Protein AF-B1ICC2-F1 (afdb_monomer_lite)

pLDDT: mean 70.93, std 11.65, range [41.31, 87.0]

Foldseek 3Di:
DPPPLKDKDKDQCQPGQDPAGWDQVLVVVVCVVVPPPWPWDDDPRMIITIGSDPVVVVVVSVVVVVVCVVVVVNVVVTGPPPPPPVVVVVVVVVVPDD

Sequence (98 aa):
MLQSPYAIDTINLKKDFLEKPIDIEKFKAFLEKEEIPLAIAWQGDSLHFYTKDRSILDNHLDHLLEKMVNDPEKLSDFSMDKSLDDAIDEVKSQITFK

Secondary structure (DSSP, 8-state):
----S-EEEEEEIIIII-SSPB-HHHHHHHHHHTT-SSEEEEETTEEEEEES-HHHHHHHHHHHHHHHHT-HHHHHHHB--TTTHHHHHHHHHHH---

Structure (mmCIF, N/CA/C/O backbone):
data_AF-B1ICC2-F1
#
_entry.id   AF-B1ICC2-F1
#
loop_
_atom_site.group_PDB
_atom_site.id
_atom_site.type_symbol
_atom_site.label_atom_id
_atom_site.label_alt_id
_atom_site.label_comp_id
_atom_site.label_asym_id
_atom_site.label_entity_id
_atom_site.label_seq_id
_atom_site.pdbx_PDB_ins_code
_atom_site.Cartn_x
_atom_site.Cartn_y
_atom_site.Cartn_z
_atom_site.occupancy
_atom_site.B_iso_or_equiv
_atom_site.auth_seq_id
_atom_site.auth_comp_id
_atom_site.auth_asym_id
_atom_site.auth_atom_id
_atom_site.pdbx_PDB_model_num
ATOM 1 N N . MET A 1 1 ? 11.473 -0.927 -32.255 1.00 50.34 1 MET A N 1
ATOM 2 C CA . MET A 1 1 ? 10.769 -0.200 -31.179 1.00 50.34 1 MET A CA 1
ATOM 3 C C . MET A 1 1 ? 11.422 -0.635 -29.880 1.00 50.34 1 MET A C 1
ATOM 5 O O . MET A 1 1 ? 11.471 -1.838 -29.657 1.00 50.34 1 MET A O 1
ATOM 9 N N . LEU A 1 2 ? 12.022 0.271 -29.098 1.00 52.22 2 LEU A N 1
ATOM 10 C CA . LEU A 1 2 ? 12.481 -0.082 -27.749 1.00 52.22 2 LEU A CA 1
ATOM 11 C C . LEU A 1 2 ? 11.218 -0.377 -26.931 1.00 52.22 2 LEU A C 1
ATOM 13 O O . LEU A 1 2 ? 10.542 0.549 -26.496 1.00 52.22 2 LEU A O 1
ATOM 17 N N . GLN A 1 3 ? 10.850 -1.648 -26.784 1.00 60.16 3 GLN A N 1
ATOM 18 C CA . GLN A 1 3 ? 9.947 -2.019 -25.705 1.00 60.16 3 GLN A CA 1
ATOM 19 C C . GLN A 1 3 ? 10.775 -1.893 -24.435 1.00 60.16 3 GLN A C 1
ATOM 21 O O . GLN A 1 3 ? 11.710 -2.666 -24.220 1.00 60.16 3 GLN A O 1
ATOM 26 N N . SER A 1 4 ? 10.502 -0.850 -23.651 1.00 60.00 4 SER A N 1
ATOM 27 C CA . SER A 1 4 ? 11.073 -0.736 -22.318 1.00 60.00 4 SER A CA 1
ATOM 28 C C . SER A 1 4 ? 10.792 -2.046 -21.582 1.00 60.00 4 SER A C 1
ATOM 30 O O . SER A 1 4 ? 9.645 -2.489 -21.567 1.00 60.00 4 SER A O 1
ATOM 32 N N . PRO A 1 5 ? 11.804 -2.686 -20.976 1.00 69.62 5 PRO A N 1
ATOM 33 C CA . PRO A 1 5 ? 11.612 -3.937 -20.246 1.00 69.62 5 PRO A CA 1
ATOM 34 C C . PRO A 1 5 ? 10.800 -3.743 -18.957 1.00 69.62 5 PRO A C 1
ATOM 36 O O . PRO A 1 5 ? 10.584 -4.705 -18.235 1.00 69.62 5 PRO A O 1
ATOM 39 N N . TYR A 1 6 ? 10.389 -2.510 -18.659 1.00 67.38 6 TYR A N 1
ATOM 40 C CA . TYR A 1 6 ? 9.579 -2.126 -17.518 1.00 67.38 6 TYR A CA 1
ATOM 41 C C . TYR A 1 6 ? 8.181 -1.756 -18.008 1.00 67.38 6 TYR A C 1
ATOM 43 O O . TYR A 1 6 ? 8.037 -0.948 -18.930 1.00 67.38 6 TYR A O 1
ATOM 51 N N . ALA A 1 7 ? 7.175 -2.351 -17.382 1.00 75.50 7 ALA A N 1
ATOM 52 C CA . ALA A 1 7 ? 5.774 -2.026 -17.555 1.00 75.50 7 ALA A CA 1
ATOM 53 C C . ALA A 1 7 ? 5.305 -1.108 -16.419 1.00 75.50 7 ALA A C 1
ATOM 55 O O . ALA A 1 7 ? 5.845 -1.121 -15.309 1.00 75.50 7 ALA A O 1
ATOM 56 N N . ILE A 1 8 ? 4.293 -0.298 -16.721 1.00 81.62 8 ILE A N 1
ATOM 57 C CA . ILE A 1 8 ? 3.497 0.371 -15.696 1.00 81.62 8 ILE A CA 1
ATOM 58 C C . ILE A 1 8 ? 2.360 -0.578 -15.384 1.00 81.62 8 ILE A C 1
ATOM 60 O O . ILE A 1 8 ? 1.570 -0.900 -16.271 1.00 81.62 8 ILE A O 1
ATOM 64 N N . ASP A 1 9 ? 2.297 -1.014 -14.141 1.00 83.12 9 ASP A N 1
ATOM 65 C CA . ASP A 1 9 ? 1.206 -1.838 -13.653 1.00 83.12 9 ASP A CA 1
ATOM 66 C C . ASP A 1 9 ? 0.435 -1.046 -12.590 1.00 83.12 9 ASP A C 1
ATOM 68 O O . ASP A 1 9 ? 0.843 0.044 -12.162 1.00 83.12 9 ASP A O 1
ATOM 72 N N . THR A 1 10 ? -0.780 -1.479 -12.289 1.00 85.25 10 THR A N 1
ATOM 73 C CA . THR A 1 10 ? -1.714 -0.717 -11.462 1.00 85.25 10 THR A CA 1
ATOM 74 C C . THR A 1 10 ? -2.585 -1.670 -10.678 1.00 85.25 10 THR A C 1
ATOM 76 O O . THR A 1 10 ? -3.243 -2.533 -11.255 1.00 85.25 10 THR A O 1
ATOM 79 N N . ILE A 1 11 ? -2.626 -1.472 -9.365 1.00 83.19 11 ILE A N 1
ATOM 80 C CA . ILE A 1 11 ? -3.479 -2.233 -8.460 1.00 83.19 11 ILE A CA 1
ATOM 81 C C . ILE A 1 11 ? -4.492 -1.302 -7.801 1.00 83.19 11 ILE A C 1
ATOM 83 O O . ILE A 1 11 ? -4.140 -0.233 -7.298 1.00 83.19 11 ILE A O 1
ATOM 87 N N . ASN A 1 12 ? -5.767 -1.692 -7.815 1.00 84.31 12 ASN A N 1
ATOM 88 C CA . ASN A 1 12 ? -6.789 -0.979 -7.066 1.00 84.31 12 ASN A CA 1
ATOM 89 C C . ASN A 1 12 ? -6.831 -1.533 -5.644 1.00 84.31 12 ASN A C 1
ATOM 91 O O . ASN A 1 12 ? -7.250 -2.663 -5.415 1.00 84.31 12 ASN A O 1
ATOM 95 N N . LEU A 1 13 ? -6.428 -0.729 -4.670 1.00 78.19 13 LEU A N 1
ATOM 96 C CA . LEU A 1 13 ? -6.262 -1.213 -3.303 1.00 78.19 13 LEU A CA 1
ATOM 97 C C . LEU A 1 13 ? -7.598 -1.509 -2.598 1.00 78.19 13 LEU A C 1
ATOM 99 O O . LEU A 1 13 ? -7.646 -2.296 -1.660 1.00 78.19 13 LEU A O 1
ATOM 103 N N . LYS A 1 14 ? -8.709 -0.928 -3.061 1.00 74.62 14 LYS A N 1
ATOM 104 C CA . LYS A 1 14 ? -10.047 -1.210 -2.512 1.00 74.62 14 LYS A CA 1
ATOM 105 C C . LYS A 1 14 ? -10.690 -2.471 -3.084 1.00 74.62 14 LYS A C 1
ATOM 107 O O . LYS A 1 14 ? -11.664 -2.951 -2.514 1.00 74.62 14 LYS A O 1
ATOM 112 N N . LYS A 1 15 ? -10.220 -2.950 -4.237 1.00 76.88 15 LYS A N 1
ATOM 113 C CA . LYS A 1 15 ? -10.808 -4.094 -4.950 1.00 76.88 15 LYS A CA 1
ATOM 114 C C . LYS A 1 15 ? -9.905 -5.314 -4.994 1.00 76.88 15 LYS A C 1
ATOM 116 O O . LYS A 1 15 ? -10.405 -6.425 -4.882 1.00 76.88 15 LYS A O 1
ATOM 121 N N . ASP A 1 16 ? -8.616 -5.098 -5.212 1.00 76.12 16 ASP A N 1
ATOM 122 C CA . ASP A 1 16 ? -7.662 -6.145 -5.571 1.00 76.12 16 ASP A CA 1
ATOM 123 C C . ASP A 1 16 ? -6.667 -6.455 -4.445 1.00 76.12 16 ASP A C 1
ATOM 125 O O . ASP A 1 16 ? -5.926 -7.423 -4.557 1.00 76.12 16 ASP A O 1
ATOM 129 N N . PHE A 1 17 ? -6.620 -5.646 -3.381 1.00 74.44 17 PHE A N 1
ATOM 130 C CA . PHE A 1 17 ? -5.611 -5.786 -2.324 1.00 74.44 17 PHE A CA 1
ATOM 131 C C . PHE A 1 17 ? -6.146 -6.459 -1.056 1.00 74.44 17 PHE A C 1
ATOM 133 O O . PHE A 1 17 ? -5.548 -7.417 -0.579 1.00 74.44 17 PHE A O 1
ATOM 140 N N . LEU A 1 18 ? -7.281 -6.003 -0.519 1.00 71.56 18 LEU A N 1
ATOM 141 C CA . LEU A 1 18 ? -7.929 -6.623 0.640 1.00 71.56 18 LEU A CA 1
ATOM 142 C C . LEU A 1 18 ? -9.426 -6.802 0.384 1.00 71.56 18 LEU A C 1
ATOM 144 O O . LEU A 1 18 ? -10.064 -5.951 -0.228 1.00 71.56 18 LEU A O 1
ATOM 148 N N . GLU A 1 19 ? -10.000 -7.897 0.893 1.00 69.25 19 GLU A N 1
ATOM 149 C CA . GLU A 1 19 ? -11.456 -8.127 0.842 1.00 69.25 19 GLU A CA 1
ATOM 150 C C . GLU A 1 19 ? -12.232 -7.098 1.677 1.00 69.25 19 GLU A C 1
ATOM 152 O O . GLU A 1 19 ? -13.408 -6.831 1.424 1.00 69.25 19 GLU A O 1
ATOM 157 N N . LYS A 1 20 ? -11.575 -6.520 2.689 1.00 69.44 20 LYS A N 1
ATOM 158 C CA . LYS A 1 20 ? -12.140 -5.486 3.553 1.00 69.44 20 LYS A CA 1
ATOM 159 C C . LYS A 1 20 ? -11.785 -4.084 3.054 1.00 69.44 20 LYS A C 1
ATOM 161 O O . LYS A 1 20 ? -10.672 -3.871 2.575 1.00 69.44 20 LYS A O 1
ATOM 166 N N . PRO A 1 21 ? -12.694 -3.107 3.225 1.00 69.75 21 PRO A N 1
ATOM 167 C CA . PRO A 1 21 ? -12.407 -1.721 2.896 1.00 69.75 21 PRO A CA 1
ATOM 168 C C . PRO A 1 21 ? -11.281 -1.188 3.787 1.00 69.75 21 PRO A C 1
ATOM 170 O O . PRO A 1 21 ? -11.404 -1.162 5.014 1.00 69.75 21 PRO A O 1
ATOM 173 N N . ILE A 1 22 ? -10.200 -0.746 3.147 1.00 73.75 22 ILE A N 1
ATOM 174 C CA . ILE A 1 22 ? -9.066 -0.115 3.817 1.00 73.75 22 ILE A CA 1
ATOM 175 C C . ILE A 1 22 ? -9.045 1.394 3.639 1.00 73.75 22 ILE A C 1
ATOM 177 O O . ILE A 1 22 ? -9.462 1.938 2.610 1.00 73.75 22 ILE A O 1
ATOM 181 N N . ASP A 1 23 ? -8.499 2.054 4.650 1.00 80.25 23 ASP A N 1
ATOM 182 C CA . ASP A 1 23 ? -8.192 3.470 4.610 1.00 80.25 23 ASP A CA 1
ATOM 183 C C . ASP A 1 23 ? -6.934 3.718 3.761 1.00 80.25 23 ASP A C 1
ATOM 185 O O . ASP A 1 23 ? -5.802 3.406 4.147 1.00 80.25 23 ASP A O 1
ATOM 189 N N . ILE A 1 24 ? -7.148 4.264 2.561 1.00 78.69 24 ILE A N 1
ATOM 190 C CA . ILE A 1 24 ? -6.088 4.519 1.578 1.00 78.69 24 ILE A CA 1
ATOM 191 C C . ILE A 1 24 ? -5.121 5.599 2.060 1.00 78.69 24 ILE A C 1
ATOM 193 O O . ILE A 1 24 ? -3.935 5.522 1.749 1.00 78.69 24 ILE A O 1
ATOM 197 N N . GLU A 1 25 ? -5.587 6.591 2.823 1.00 81.31 25 GLU A N 1
ATOM 198 C CA . GLU A 1 25 ? -4.718 7.662 3.316 1.00 81.31 25 GLU A CA 1
ATOM 199 C C . GLU A 1 25 ? -3.743 7.123 4.360 1.00 81.31 25 GLU A C 1
ATOM 201 O O . GLU A 1 25 ? -2.537 7.377 4.277 1.00 81.31 25 GLU A O 1
ATOM 206 N N . LYS A 1 26 ? -4.236 6.299 5.290 1.00 78.12 26 LYS A N 1
ATOM 207 C CA . LYS A 1 26 ? -3.377 5.625 6.268 1.00 78.12 26 LYS A CA 1
ATOM 208 C C . LYS A 1 26 ? -2.426 4.640 5.602 1.00 78.12 26 LYS A C 1
ATOM 210 O O . LYS A 1 26 ? -1.235 4.631 5.917 1.00 78.12 26 LYS A O 1
ATOM 215 N N . PHE A 1 27 ? -2.921 3.845 4.654 1.00 78.38 27 PHE A N 1
ATOM 216 C CA . PHE A 1 27 ? -2.098 2.883 3.926 1.00 78.38 27 PHE A CA 1
ATOM 217 C C . PHE A 1 27 ? -1.000 3.575 3.104 1.00 78.38 27 PHE A C 1
ATOM 219 O O . PHE A 1 27 ? 0.150 3.136 3.104 1.00 78.38 27 PHE A O 1
ATOM 226 N N . LYS A 1 28 ? -1.312 4.718 2.481 1.00 79.81 28 LYS A N 1
ATOM 227 C CA . LYS A 1 28 ? -0.332 5.564 1.795 1.00 79.81 28 LYS A CA 1
ATOM 228 C C . LYS A 1 28 ? 0.744 6.076 2.749 1.00 79.81 28 LYS A C 1
ATOM 230 O O . LYS A 1 28 ? 1.925 5.895 2.468 1.00 79.81 28 LYS A O 1
ATOM 235 N N . ALA A 1 29 ? 0.351 6.632 3.894 1.00 81.06 29 ALA A N 1
ATOM 236 C CA . ALA A 1 29 ? 1.296 7.109 4.902 1.00 81.06 29 ALA A CA 1
ATOM 237 C C . ALA A 1 29 ? 2.184 5.982 5.458 1.00 81.06 29 ALA A C 1
ATOM 239 O O . ALA A 1 29 ? 3.339 6.210 5.816 1.00 81.06 29 ALA A O 1
ATOM 240 N N . PHE A 1 30 ? 1.660 4.758 5.536 1.00 77.94 30 PHE A N 1
ATOM 241 C CA . PHE A 1 30 ? 2.438 3.587 5.922 1.00 77.94 30 PHE A CA 1
ATOM 242 C C . PHE A 1 30 ? 3.447 3.184 4.842 1.00 77.94 30 PHE A C 1
ATOM 244 O O . PHE A 1 30 ? 4.616 2.964 5.150 1.00 77.94 30 PHE A O 1
ATOM 251 N N . LEU A 1 31 ? 3.021 3.135 3.581 1.00 78.12 31 LEU A N 1
ATOM 252 C CA . LEU A 1 31 ? 3.898 2.827 2.452 1.00 78.12 31 LEU A CA 1
ATOM 253 C C . LEU A 1 31 ? 5.036 3.839 2.300 1.00 78.12 31 LEU A C 1
ATOM 255 O O . LEU A 1 31 ? 6.162 3.452 2.001 1.00 78.12 31 LEU A O 1
ATOM 259 N N . GLU A 1 32 ? 4.761 5.119 2.558 1.00 78.50 32 GLU A N 1
ATOM 260 C CA . GLU A 1 32 ? 5.785 6.167 2.596 1.00 78.50 32 GLU A CA 1
ATOM 261 C C . GLU A 1 32 ? 6.792 5.965 3.744 1.00 78.50 32 GLU A C 1
ATOM 263 O O . GLU A 1 32 ? 7.954 6.332 3.597 1.00 78.50 32 GLU A O 1
ATOM 268 N N . LYS A 1 33 ? 6.388 5.345 4.864 1.00 78.12 33 LYS A N 1
ATOM 269 C CA . LYS A 1 33 ? 7.280 5.019 5.995 1.00 78.12 33 LYS A CA 1
ATOM 270 C C . LYS A 1 33 ? 8.113 3.756 5.783 1.00 78.12 33 LYS A C 1
ATOM 272 O O . LYS A 1 33 ? 9.211 3.680 6.321 1.00 78.12 33 LYS A O 1
ATOM 277 N N . GLU A 1 34 ? 7.596 2.762 5.064 1.00 72.88 34 GLU A N 1
ATOM 278 C CA . GLU A 1 34 ? 8.332 1.521 4.762 1.00 72.88 34 GLU A CA 1
ATOM 279 C C . GLU A 1 34 ? 9.384 1.701 3.655 1.00 72.88 34 GLU A C 1
ATOM 281 O O . GLU A 1 34 ? 10.154 0.775 3.422 1.00 72.88 34 GLU A O 1
ATOM 286 N N . GLU A 1 35 ? 9.435 2.868 2.993 1.00 68.31 35 GLU A N 1
ATOM 287 C CA . GLU A 1 35 ? 10.410 3.202 1.941 1.00 68.31 35 GLU A CA 1
ATOM 288 C C . GLU A 1 35 ? 10.571 2.074 0.907 1.00 68.31 35 GLU A C 1
ATOM 290 O O . 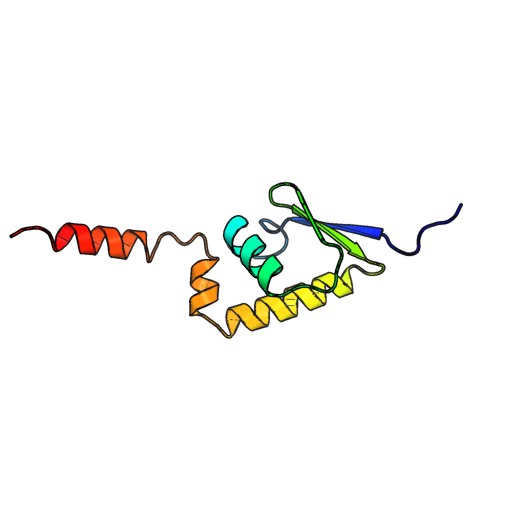GLU A 1 35 ? 11.654 1.518 0.706 1.00 68.31 35 GLU A O 1
ATOM 295 N N . ILE A 1 36 ? 9.473 1.705 0.236 1.00 72.75 36 ILE A N 1
ATOM 296 C CA . ILE A 1 36 ? 9.528 0.641 -0.770 1.00 72.75 36 ILE A CA 1
ATOM 297 C C . ILE A 1 36 ? 10.507 1.033 -1.892 1.00 72.75 36 ILE A C 1
ATOM 299 O O . ILE A 1 36 ? 10.355 2.103 -2.486 1.00 72.75 36 ILE A O 1
ATOM 303 N N . PRO A 1 37 ? 11.459 0.155 -2.269 1.00 69.94 37 PRO A N 1
ATOM 304 C CA . PRO A 1 37 ? 12.433 0.405 -3.334 1.00 69.94 37 PRO A CA 1
ATOM 305 C C . PRO A 1 37 ? 11.816 0.261 -4.740 1.00 69.94 37 PRO A C 1
ATOM 307 O O . PRO A 1 37 ? 12.429 -0.284 -5.656 1.00 69.94 37 PRO A O 1
ATOM 310 N N . LEU A 1 38 ? 10.580 0.726 -4.918 1.00 74.56 38 LEU A N 1
ATOM 311 C CA . LEU A 1 38 ? 9.835 0.709 -6.168 1.00 74.56 38 LEU A CA 1
ATOM 312 C C . LEU A 1 38 ? 9.347 2.123 -6.465 1.00 74.56 38 LEU A C 1
ATOM 314 O O . LEU A 1 38 ? 8.888 2.844 -5.581 1.00 74.56 38 LEU A O 1
ATOM 318 N N . ALA A 1 39 ? 9.408 2.514 -7.736 1.00 80.94 39 ALA A N 1
ATOM 319 C CA . ALA A 1 39 ? 8.805 3.762 -8.177 1.00 80.94 39 ALA A CA 1
ATOM 320 C C . ALA A 1 39 ? 7.281 3.593 -8.186 1.00 80.94 39 ALA A C 1
ATOM 322 O O . ALA A 1 39 ? 6.717 3.063 -9.146 1.00 80.94 39 ALA A O 1
ATOM 323 N N . ILE A 1 40 ? 6.645 4.020 -7.096 1.00 82.50 40 ILE A N 1
ATOM 324 C CA . ILE A 1 40 ? 5.197 3.998 -6.902 1.00 82.50 40 ILE A CA 1
ATOM 325 C C . ILE A 1 40 ? 4.599 5.396 -7.084 1.00 82.50 40 ILE A C 1
ATOM 327 O O . ILE A 1 40 ? 5.212 6.411 -6.756 1.00 82.50 40 ILE A O 1
ATOM 331 N N . ALA A 1 41 ? 3.384 5.454 -7.608 1.00 85.12 41 ALA A N 1
ATOM 332 C CA . ALA A 1 41 ? 2.608 6.665 -7.791 1.00 85.12 41 ALA A CA 1
ATOM 333 C C . ALA A 1 41 ? 1.151 6.398 -7.418 1.00 85.12 41 ALA A C 1
ATOM 335 O O . ALA A 1 41 ? 0.572 5.374 -7.768 1.00 85.12 41 ALA A O 1
ATOM 336 N N . TRP A 1 42 ? 0.543 7.344 -6.719 1.00 84.38 42 TRP A N 1
ATOM 337 C CA . TRP A 1 42 ? -0.828 7.226 -6.239 1.00 84.38 42 TRP A CA 1
ATOM 338 C C . TRP 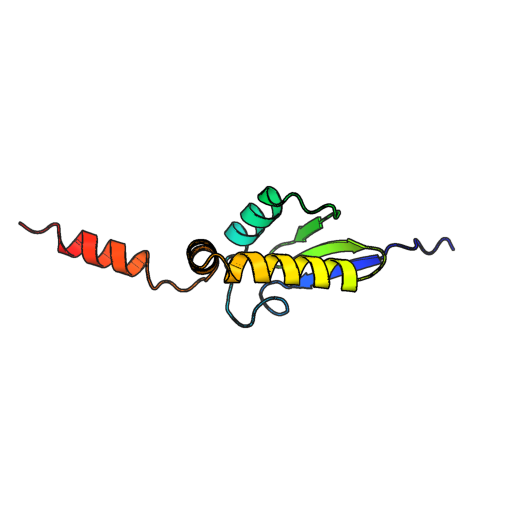A 1 42 ? -1.780 7.964 -7.177 1.00 84.38 42 TRP A C 1
ATOM 340 O O . TRP A 1 42 ? -1.575 9.148 -7.446 1.00 84.38 42 TRP A O 1
ATOM 350 N N . GLN A 1 43 ? -2.837 7.295 -7.639 1.00 83.94 43 GLN A N 1
ATOM 351 C CA . GLN A 1 43 ? -3.933 7.911 -8.386 1.00 83.94 43 GLN A CA 1
ATOM 352 C C . GLN A 1 43 ? -5.269 7.541 -7.735 1.00 83.94 43 GLN A C 1
ATOM 354 O O . GLN A 1 43 ? -5.855 6.492 -8.006 1.00 83.94 43 GLN A O 1
ATOM 359 N N . GLY A 1 44 ? -5.757 8.419 -6.855 1.00 83.88 44 GLY A N 1
ATOM 360 C CA . GLY A 1 44 ? -6.952 8.142 -6.056 1.00 83.88 44 GLY A CA 1
ATOM 361 C C . GLY A 1 44 ? -6.762 6.876 -5.217 1.00 83.88 44 GLY A C 1
ATOM 362 O O . GLY A 1 44 ? -5.816 6.793 -4.440 1.00 83.88 44 GLY A O 1
ATOM 363 N N . ASP A 1 45 ? -7.631 5.886 -5.427 1.00 82.75 45 ASP A N 1
ATOM 364 C CA . ASP A 1 45 ? -7.596 4.586 -4.739 1.00 82.75 45 ASP A CA 1
ATOM 365 C C . ASP A 1 45 ? -6.682 3.542 -5.413 1.00 82.75 45 ASP A C 1
ATOM 367 O O . ASP A 1 45 ? -6.636 2.382 -4.995 1.00 82.75 45 ASP A O 1
ATOM 371 N N . SER A 1 46 ? -6.008 3.915 -6.504 1.00 84.62 46 SER A N 1
ATOM 372 C CA . SER A 1 46 ? -5.154 3.012 -7.281 1.00 84.62 46 SER A CA 1
ATOM 373 C C . SER A 1 46 ? -3.678 3.343 -7.093 1.00 84.62 46 SER A C 1
ATOM 375 O O . SER A 1 46 ? -3.271 4.508 -7.111 1.00 84.62 46 SER A O 1
ATOM 377 N N . LEU A 1 47 ? -2.871 2.298 -6.932 1.00 86.19 47 LEU A N 1
ATOM 378 C CA . LEU A 1 47 ? -1.422 2.372 -6.830 1.00 86.19 47 LEU A CA 1
ATOM 379 C C . LEU A 1 47 ? -0.815 1.975 -8.174 1.00 86.19 47 LEU A C 1
ATOM 381 O O . LEU A 1 47 ? -0.948 0.835 -8.618 1.00 86.19 47 LEU A O 1
ATOM 385 N N . HIS A 1 48 ? -0.150 2.926 -8.816 1.00 87.00 48 HIS A N 1
ATOM 386 C CA . HIS A 1 48 ? 0.622 2.729 -10.035 1.00 87.00 48 HIS A CA 1
ATOM 387 C C . HIS A 1 48 ? 2.074 2.478 -9.677 1.00 87.00 48 HIS A C 1
ATOM 389 O O . HIS A 1 48 ? 2.608 3.102 -8.765 1.00 87.00 48 HIS A O 1
ATOM 395 N N . PHE A 1 49 ? 2.740 1.600 -10.409 1.00 84.75 49 PHE A N 1
ATOM 396 C CA . PHE A 1 49 ? 4.126 1.270 -10.122 1.00 84.75 49 PHE A CA 1
ATOM 397 C C . PHE A 1 49 ? 4.858 0.853 -11.387 1.00 84.75 49 PHE A C 1
ATOM 399 O O . PHE A 1 49 ? 4.285 0.259 -12.302 1.00 84.75 49 PHE A O 1
ATOM 406 N N . TYR A 1 50 ? 6.142 1.186 -11.433 1.00 83.75 50 TYR A N 1
ATOM 407 C CA . TYR A 1 50 ? 7.020 0.820 -12.533 1.00 83.75 50 TYR A CA 1
ATOM 408 C C . TYR A 1 50 ? 7.793 -0.437 -12.153 1.00 83.75 50 TYR A C 1
ATOM 410 O O . TYR A 1 50 ? 8.647 -0.405 -11.268 1.00 83.75 50 TYR A O 1
ATOM 418 N N . THR A 1 51 ? 7.515 -1.544 -12.836 1.00 76.88 51 THR A N 1
ATOM 419 C CA . THR A 1 51 ? 8.209 -2.813 -12.602 1.00 76.88 51 THR A CA 1
ATOM 420 C C . THR A 1 51 ? 8.395 -3.591 -13.896 1.00 76.88 51 THR A C 1
ATOM 422 O O . THR A 1 51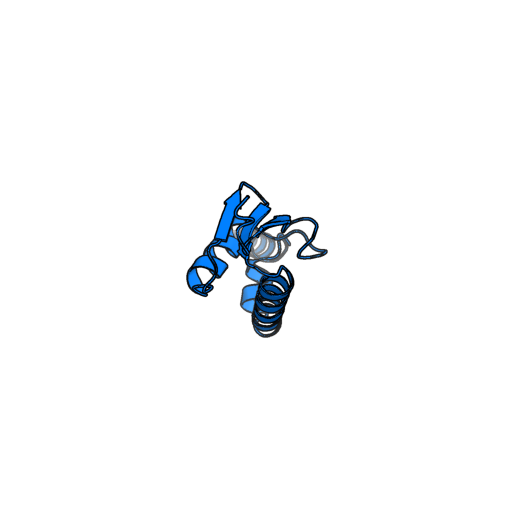 ? 7.650 -3.440 -14.858 1.00 76.88 51 THR A O 1
ATOM 425 N N . LYS A 1 52 ? 9.411 -4.450 -13.934 1.00 76.94 52 LYS A N 1
ATOM 426 C CA . LYS A 1 52 ? 9.574 -5.436 -15.008 1.00 76.94 52 LYS A CA 1
ATOM 427 C C . LYS A 1 52 ? 8.627 -6.625 -14.835 1.00 76.94 52 LYS A C 1
ATOM 429 O O . LYS A 1 52 ? 8.300 -7.282 -15.817 1.00 76.94 52 LYS A O 1
ATOM 434 N N . ASP A 1 53 ? 8.202 -6.886 -13.600 1.00 79.81 53 ASP A N 1
ATOM 435 C CA . ASP A 1 53 ? 7.361 -8.024 -13.252 1.00 79.81 53 ASP A CA 1
ATOM 436 C C . ASP A 1 53 ? 6.387 -7.654 -12.127 1.00 79.81 53 ASP A C 1
ATOM 438 O O . ASP A 1 53 ? 6.799 -7.141 -11.079 1.00 79.81 53 ASP A O 1
ATOM 442 N N . ARG A 1 54 ? 5.092 -7.903 -12.344 1.00 75.69 54 ARG A N 1
ATOM 443 C CA . ARG A 1 54 ? 4.032 -7.623 -11.366 1.00 75.69 54 ARG A CA 1
ATOM 444 C C . ARG A 1 54 ? 4.219 -8.423 -10.077 1.00 75.69 54 ARG A C 1
ATOM 446 O O . ARG A 1 54 ? 3.917 -7.903 -9.006 1.00 75.69 54 ARG A O 1
ATOM 453 N N . SER A 1 55 ? 4.793 -9.622 -10.167 1.00 81.62 55 SER A N 1
ATOM 454 C CA . SER A 1 55 ? 5.037 -10.496 -9.015 1.00 81.62 55 SER A CA 1
ATOM 455 C C . SER A 1 55 ? 5.967 -9.848 -7.985 1.00 81.62 55 SER A C 1
ATOM 457 O O . SER A 1 55 ? 5.910 -10.187 -6.811 1.00 81.62 55 SER A O 1
ATOM 459 N N . ILE A 1 56 ? 6.815 -8.894 -8.399 1.00 80.62 56 ILE A N 1
ATOM 460 C CA . ILE A 1 56 ? 7.694 -8.150 -7.484 1.00 80.62 56 ILE A CA 1
ATOM 461 C C . ILE A 1 56 ? 6.872 -7.248 -6.564 1.00 80.62 56 ILE A C 1
ATOM 463 O O . ILE A 1 56 ? 7.149 -7.196 -5.367 1.00 80.62 56 ILE A O 1
ATOM 467 N N . LEU A 1 57 ? 5.869 -6.544 -7.105 1.00 78.50 57 LEU A N 1
ATOM 468 C CA . LEU A 1 57 ? 4.977 -5.760 -6.258 1.00 78.50 57 LEU A CA 1
ATOM 469 C C . LEU A 1 57 ? 4.127 -6.685 -5.401 1.00 78.50 57 LEU A C 1
ATOM 471 O O . LEU A 1 57 ? 4.013 -6.427 -4.213 1.00 78.50 57 LEU A O 1
ATOM 475 N N . ASP A 1 58 ? 3.559 -7.731 -5.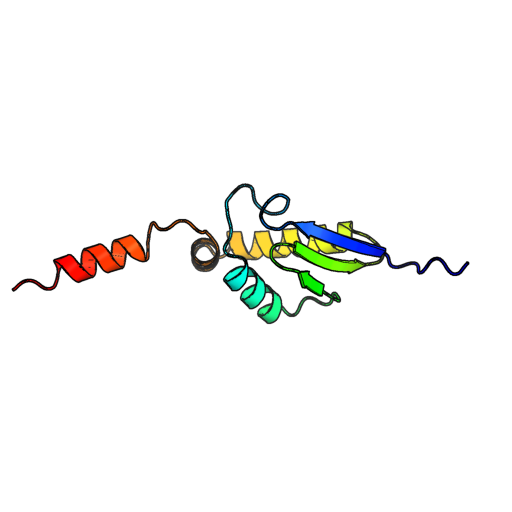999 1.00 79.88 58 ASP A N 1
ATOM 476 C CA . ASP A 1 58 ? 2.693 -8.680 -5.300 1.00 79.88 58 ASP A CA 1
ATOM 477 C C . ASP A 1 58 ? 3.403 -9.249 -4.065 1.00 79.88 58 ASP A C 1
ATOM 479 O O . ASP A 1 58 ? 2.912 -9.115 -2.954 1.00 79.88 58 ASP A O 1
ATOM 483 N N . ASN A 1 59 ? 4.650 -9.705 -4.225 1.00 83.94 59 ASN A N 1
ATOM 484 C CA . ASN A 1 59 ? 5.477 -10.188 -3.122 1.00 83.94 59 ASN A CA 1
ATOM 485 C C . ASN A 1 59 ? 5.796 -9.099 -2.080 1.00 83.94 59 ASN A C 1
ATOM 487 O O . ASN A 1 59 ? 5.816 -9.373 -0.885 1.00 83.94 59 ASN A O 1
ATOM 491 N N . HIS A 1 60 ? 6.056 -7.857 -2.503 1.00 81.00 60 HIS A N 1
ATOM 492 C CA . HIS A 1 60 ? 6.276 -6.751 -1.565 1.00 81.00 60 HIS A CA 1
ATOM 493 C C . HIS A 1 60 ? 5.017 -6.403 -0.771 1.00 81.00 60 HIS A C 1
ATOM 495 O O . HIS A 1 60 ? 5.106 -6.127 0.423 1.00 81.00 60 HIS A O 1
ATOM 501 N N . LEU A 1 61 ? 3.867 -6.404 -1.437 1.00 78.81 61 LEU A N 1
ATOM 502 C CA . LEU A 1 61 ? 2.560 -6.171 -0.848 1.00 78.81 61 LEU A CA 1
ATOM 503 C C . LEU A 1 61 ? 2.179 -7.296 0.115 1.00 78.81 61 LEU A C 1
ATOM 505 O O . LEU A 1 61 ? 1.705 -6.996 1.205 1.00 78.81 61 LEU A O 1
ATOM 509 N N . ASP A 1 62 ? 2.456 -8.550 -0.235 1.00 82.38 62 ASP A N 1
ATOM 510 C CA . ASP A 1 62 ? 2.209 -9.718 0.613 1.00 82.38 62 ASP A CA 1
ATOM 511 C C . ASP A 1 62 ? 3.077 -9.672 1.878 1.00 82.38 62 ASP A C 1
ATOM 513 O O . ASP A 1 62 ? 2.558 -9.699 2.989 1.00 82.38 62 ASP A O 1
ATOM 517 N N . HIS A 1 63 ? 4.383 -9.414 1.737 1.00 82.75 63 HIS A N 1
ATOM 518 C CA . HIS A 1 63 ? 5.282 -9.198 2.878 1.00 82.75 63 HIS A CA 1
ATOM 519 C C . HIS A 1 63 ? 4.845 -8.030 3.775 1.00 82.75 63 HIS A C 1
ATOM 521 O O . HIS A 1 63 ? 5.018 -8.056 4.997 1.00 82.75 63 HIS A O 1
ATOM 527 N N . LEU A 1 64 ? 4.321 -6.967 3.166 1.00 76.94 64 LEU A N 1
ATOM 528 C CA . LEU A 1 64 ? 3.827 -5.794 3.870 1.00 76.94 64 LEU A CA 1
ATOM 529 C C . LEU A 1 64 ? 2.536 -6.115 4.632 1.00 76.94 64 LEU A C 1
ATOM 531 O O . LEU A 1 64 ? 2.413 -5.743 5.798 1.00 76.94 64 LEU A O 1
ATOM 535 N N . LEU A 1 65 ? 1.624 -6.871 4.019 1.00 75.56 65 LEU A N 1
ATOM 536 C CA . LEU A 1 65 ? 0.433 -7.410 4.667 1.00 75.56 65 LEU A CA 1
ATOM 537 C C . LEU A 1 65 ? 0.797 -8.357 5.807 1.00 75.56 65 LEU A C 1
ATOM 539 O O . LEU A 1 65 ? 0.252 -8.212 6.895 1.00 75.56 65 LEU A O 1
ATOM 543 N N . GLU A 1 66 ? 1.752 -9.266 5.619 1.00 79.31 66 GLU A N 1
ATOM 544 C CA . GLU A 1 66 ? 2.236 -10.144 6.683 1.00 79.31 66 GLU A CA 1
ATOM 545 C C . GLU A 1 66 ? 2.774 -9.335 7.864 1.00 79.31 66 GLU A C 1
ATOM 547 O O . GLU A 1 66 ? 2.412 -9.606 9.010 1.00 79.31 66 GLU A O 1
ATOM 552 N N . LYS A 1 67 ? 3.589 -8.300 7.620 1.00 73.81 67 LYS A N 1
ATOM 553 C CA . LYS A 1 67 ? 4.051 -7.393 8.684 1.00 73.81 67 LYS A CA 1
ATOM 554 C C . LYS A 1 67 ? 2.890 -6.697 9.391 1.00 73.81 67 LYS A C 1
ATOM 556 O O . LYS A 1 67 ? 2.935 -6.556 10.608 1.00 73.81 67 LYS A O 1
ATOM 561 N N . MET A 1 68 ? 1.867 -6.263 8.653 1.00 68.94 68 MET A N 1
ATOM 562 C CA . MET A 1 68 ? 0.679 -5.638 9.238 1.00 68.94 68 MET A CA 1
ATOM 563 C C . MET A 1 68 ? -0.150 -6.630 10.061 1.00 68.94 68 MET A C 1
ATOM 565 O O . MET A 1 68 ? -0.598 -6.286 11.146 1.00 68.94 68 MET A O 1
ATOM 569 N N . VAL A 1 69 ? -0.335 -7.865 9.591 1.00 67.56 69 VAL A N 1
ATOM 570 C CA . VAL A 1 69 ? -1.078 -8.922 10.302 1.00 67.56 69 VAL A CA 1
ATOM 571 C C . VAL A 1 69 ? -0.344 -9.376 11.561 1.00 67.56 69 VAL A C 1
ATOM 573 O O . VAL A 1 69 ? -0.983 -9.654 12.574 1.00 67.56 69 VAL A O 1
ATOM 576 N N . ASN A 1 70 ? 0.988 -9.394 11.535 1.00 70.19 70 ASN A N 1
ATOM 577 C CA . ASN A 1 70 ? 1.805 -9.656 12.719 1.00 70.19 70 ASN A CA 1
ATOM 578 C C . ASN A 1 70 ? 1.790 -8.499 13.743 1.00 70.19 70 ASN A C 1
ATOM 580 O O . ASN A 1 70 ? 2.256 -8.682 14.865 1.00 70.19 70 ASN A O 1
ATOM 584 N N . ASP A 1 71 ? 1.240 -7.333 13.388 1.00 66.50 71 ASP A N 1
ATOM 585 C CA . ASP A 1 71 ? 1.192 -6.120 14.209 1.00 66.50 71 ASP A CA 1
ATOM 586 C C . ASP A 1 71 ? -0.276 -5.630 14.304 1.00 66.50 71 ASP A C 1
ATOM 588 O O . ASP A 1 71 ? -0.685 -4.675 13.634 1.00 66.50 71 ASP A O 1
ATOM 592 N N . PRO A 1 72 ? -1.126 -6.322 15.095 1.00 61.22 72 PRO A N 1
ATOM 593 C CA . PRO A 1 72 ? -2.583 -6.137 15.091 1.00 61.22 72 PRO A CA 1
ATOM 594 C C . PRO A 1 72 ? -3.041 -4.725 15.491 1.00 61.22 72 PRO A C 1
ATOM 596 O O . PRO A 1 72 ? -4.136 -4.306 15.104 1.00 61.22 72 PRO A O 1
ATOM 599 N N . GLU A 1 73 ? -2.209 -3.967 16.213 1.00 62.47 73 GLU A N 1
ATOM 600 C CA . GLU A 1 73 ? -2.453 -2.548 16.503 1.00 62.47 73 GLU A CA 1
ATOM 601 C C . GLU A 1 73 ? -2.423 -1.700 15.223 1.00 62.47 73 GLU A C 1
ATOM 603 O O . GLU A 1 73 ? -3.286 -0.849 15.030 1.00 62.47 73 GLU A O 1
ATOM 608 N N . LYS A 1 74 ? -1.508 -1.985 14.288 1.00 63.44 74 LYS A N 1
ATOM 609 C CA . LYS A 1 74 ? -1.441 -1.289 12.995 1.00 63.44 74 LYS A CA 1
ATOM 610 C C . LYS A 1 74 ? -2.541 -1.732 12.040 1.00 63.44 74 LYS A C 1
ATOM 612 O O . LYS A 1 74 ? -3.076 -0.905 11.313 1.00 63.44 74 LYS A O 1
ATOM 617 N N . LEU A 1 75 ? -2.904 -3.017 12.041 1.00 62.44 75 LEU A N 1
ATOM 618 C CA . LEU A 1 75 ? -3.968 -3.529 11.169 1.00 62.44 75 LEU A CA 1
ATOM 619 C C . LEU A 1 75 ? -5.335 -2.912 11.501 1.00 62.44 75 LEU A C 1
ATOM 621 O O . LEU A 1 75 ? -6.107 -2.580 10.601 1.00 62.44 75 LEU A O 1
ATOM 625 N N . SER A 1 76 ? -5.600 -2.718 12.795 1.00 61.75 76 SER A N 1
ATOM 626 C CA . SER A 1 76 ? -6.790 -2.015 13.289 1.00 61.75 76 SER A CA 1
ATOM 627 C C . SER A 1 76 ? -6.820 -0.555 12.833 1.00 61.75 76 SER A C 1
ATOM 629 O O . SER A 1 76 ? -7.891 -0.013 12.587 1.00 61.75 76 SER A O 1
ATOM 631 N N . ASP A 1 77 ? -5.648 0.056 12.652 1.00 64.94 77 ASP A N 1
ATOM 632 C CA . ASP A 1 77 ? -5.513 1.421 12.158 1.00 64.94 77 ASP A CA 1
ATOM 633 C C . ASP A 1 77 ? -5.947 1.543 10.685 1.00 64.94 77 ASP A C 1
ATOM 635 O O . ASP A 1 77 ? -6.575 2.535 10.325 1.00 64.94 77 ASP A O 1
ATOM 639 N N . PHE A 1 78 ? -5.676 0.541 9.836 1.00 66.25 78 PHE A N 1
ATOM 640 C CA . PHE A 1 78 ? -6.005 0.571 8.398 1.00 66.25 78 PHE A CA 1
ATOM 641 C C . PHE A 1 78 ? -7.429 0.128 8.053 1.00 66.25 78 PHE A C 1
ATOM 643 O O . PHE A 1 78 ? -7.901 0.426 6.952 1.00 66.25 78 PHE A O 1
ATOM 650 N N . SER A 1 79 ? -8.106 -0.608 8.938 1.00 62.00 79 SER A N 1
ATOM 651 C CA . SER A 1 79 ? -9.491 -1.009 8.691 1.00 62.00 79 SER A CA 1
ATOM 652 C C . SER A 1 79 ? -10.409 0.209 8.782 1.00 62.00 79 SER A C 1
ATOM 654 O O . SER A 1 79 ? -10.361 0.954 9.756 1.00 62.00 79 SER A O 1
ATOM 656 N N . MET A 1 80 ? -11.317 0.376 7.815 1.00 59.28 80 MET A N 1
ATOM 657 C CA . MET A 1 80 ? -12.418 1.343 7.947 1.00 59.28 80 MET A CA 1
ATOM 658 C C . MET A 1 80 ? -13.469 0.906 8.989 1.00 59.28 80 MET A C 1
ATOM 660 O O . MET A 1 80 ? -14.525 1.539 9.089 1.00 59.28 80 MET A O 1
ATOM 664 N N . ASP A 1 81 ? -13.228 -0.182 9.736 1.00 49.34 81 ASP A N 1
ATOM 665 C CA . ASP A 1 81 ? -14.041 -0.587 10.880 1.00 49.34 81 ASP A CA 1
ATOM 666 C C . ASP A 1 81 ? -14.124 0.573 11.887 1.00 49.34 81 ASP A C 1
ATOM 668 O O . ASP A 1 81 ? -13.271 0.762 12.748 1.00 49.34 81 ASP A O 1
ATOM 672 N N . LYS A 1 82 ? -15.226 1.323 11.802 1.00 47.44 82 LYS A N 1
ATOM 673 C CA . LYS A 1 82 ? -15.676 2.390 12.711 1.00 47.44 82 LYS A CA 1
ATOM 674 C C . LYS A 1 82 ? -15.779 1.991 14.193 1.00 47.44 82 LYS A C 1
ATOM 676 O O . LYS A 1 82 ? -16.327 2.739 14.988 1.00 47.44 82 LYS A O 1
ATOM 681 N N . SER A 1 83 ? -15.341 0.807 14.603 1.00 50.34 83 SER A N 1
ATOM 682 C CA . SER A 1 83 ? -15.861 0.191 15.823 1.00 50.34 83 SER A CA 1
ATOM 683 C C . SER A 1 83 ? -15.012 0.377 17.083 1.00 50.34 83 SER A C 1
ATOM 685 O O . SER A 1 83 ? -15.416 -0.139 18.123 1.00 50.34 83 SER A O 1
ATOM 687 N N . LEU A 1 84 ? -13.882 1.094 17.039 1.00 49.97 84 LEU A N 1
ATOM 688 C CA . LEU A 1 84 ? -13.089 1.371 18.249 1.00 49.97 84 LEU A CA 1
ATOM 689 C C . LEU A 1 84 ? -12.980 2.860 18.575 1.00 49.97 84 LEU A C 1
ATOM 691 O O . LEU A 1 84 ? -13.320 3.228 19.693 1.00 49.97 84 LEU A O 1
ATOM 695 N N . ASP A 1 85 ? -12.608 3.726 17.632 1.00 50.16 85 ASP A N 1
ATOM 696 C CA . ASP A 1 85 ? -12.534 5.169 17.918 1.00 50.16 85 ASP A CA 1
ATOM 697 C C . ASP A 1 85 ? -13.915 5.794 18.182 1.00 50.16 85 ASP A C 1
ATOM 699 O O . ASP A 1 85 ? -14.074 6.517 19.161 1.00 50.16 85 ASP A O 1
ATOM 703 N N . ASP A 1 86 ? -14.940 5.437 17.399 1.00 52.69 86 ASP A N 1
ATOM 704 C CA . ASP A 1 86 ? -16.329 5.902 17.598 1.00 52.69 86 ASP A CA 1
ATOM 705 C C . ASP A 1 86 ? -16.920 5.329 18.907 1.00 52.69 86 ASP A C 1
ATOM 707 O O . ASP A 1 86 ? -17.599 6.026 19.657 1.00 52.69 86 ASP A O 1
ATOM 711 N N . ALA A 1 87 ? -16.572 4.082 19.256 1.00 52.91 87 ALA A N 1
ATOM 712 C CA . ALA A 1 87 ? -16.985 3.456 20.515 1.00 52.91 87 ALA A CA 1
ATOM 713 C C . ALA A 1 87 ? -16.295 4.082 21.743 1.00 52.91 87 ALA A C 1
ATOM 715 O O . ALA A 1 87 ? -16.903 4.199 22.808 1.00 52.91 87 ALA A O 1
ATOM 716 N N . ILE A 1 88 ? -15.035 4.508 21.617 1.00 55.56 88 ILE A N 1
ATOM 717 C CA . ILE A 1 88 ? -14.299 5.199 22.684 1.00 55.56 88 ILE A CA 1
ATOM 718 C C . ILE A 1 88 ? -14.807 6.636 22.849 1.00 55.56 88 ILE A C 1
ATOM 720 O O . ILE A 1 88 ? -14.903 7.102 23.986 1.00 55.56 88 ILE A O 1
ATOM 724 N N . ASP A 1 89 ? -15.164 7.330 21.765 1.00 57.59 89 ASP A N 1
ATOM 725 C CA . ASP A 1 89 ? -15.754 8.673 21.828 1.00 57.59 89 ASP A CA 1
ATOM 726 C C . ASP A 1 89 ? -17.178 8.640 22.420 1.00 57.59 89 ASP A C 1
ATOM 728 O O . ASP A 1 89 ? -17.506 9.445 23.295 1.00 57.59 89 ASP A O 1
ATOM 732 N N . GLU A 1 90 ? -17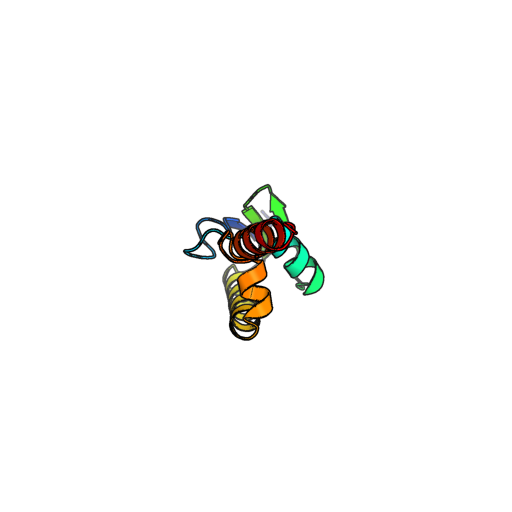.988 7.630 22.072 1.00 57.75 90 GLU A N 1
ATOM 733 C CA . GLU A 1 90 ? -19.318 7.415 22.663 1.00 57.75 90 GLU A CA 1
ATOM 734 C C . GLU A 1 90 ? -19.235 7.101 24.171 1.00 57.75 90 GLU A C 1
ATOM 736 O O . GLU A 1 90 ? -20.023 7.619 24.969 1.00 57.75 90 GLU A O 1
ATOM 741 N N . VAL A 1 91 ? -18.235 6.320 24.600 1.00 57.47 91 VAL A N 1
ATOM 742 C CA . VAL A 1 91 ? -17.989 6.036 26.024 1.00 57.47 91 VAL A CA 1
ATOM 743 C C . VAL A 1 91 ? -17.420 7.259 26.756 1.00 57.47 91 VAL A C 1
ATOM 745 O O . VAL A 1 91 ? -17.852 7.550 27.871 1.00 57.47 91 VAL A O 1
ATOM 748 N N . LYS A 1 92 ? -16.509 8.036 26.152 1.00 54.69 92 LYS A N 1
ATOM 749 C CA . LYS A 1 92 ? -16.002 9.294 26.740 1.00 54.69 92 LYS A CA 1
ATOM 750 C C . LYS A 1 92 ? -17.106 10.339 26.908 1.00 54.69 92 LYS A C 1
ATOM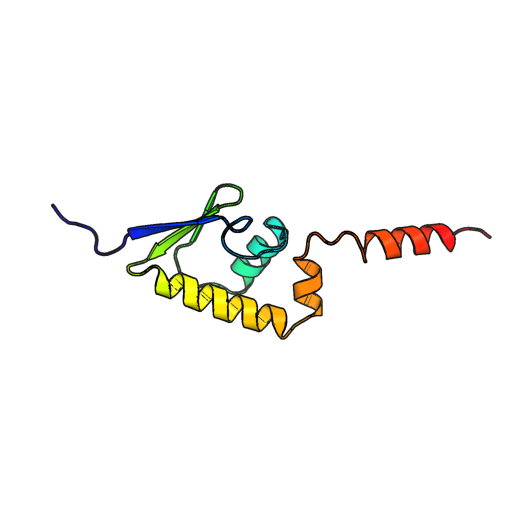 752 O O . LYS A 1 92 ? -17.126 11.029 27.926 1.00 54.69 92 LYS A O 1
ATOM 757 N N . SER A 1 93 ? -18.045 10.416 25.965 1.00 56.47 93 SER A N 1
ATOM 758 C CA . SER A 1 93 ? -19.211 11.302 26.049 1.00 56.47 93 SER A CA 1
ATOM 759 C C . SER A 1 93 ? -20.161 10.896 27.189 1.00 56.47 93 SER A C 1
ATOM 761 O O . SER A 1 93 ? -20.671 11.753 27.912 1.00 56.47 93 SER A O 1
ATOM 763 N N . GLN A 1 94 ? -20.317 9.590 27.452 1.00 54.69 94 GLN A N 1
ATOM 764 C CA . GLN A 1 94 ? -21.108 9.075 28.581 1.00 54.69 94 GLN A CA 1
ATOM 765 C C . GLN A 1 94 ? -20.451 9.264 29.961 1.00 54.69 94 GLN A C 1
ATOM 767 O O . GLN A 1 94 ? -21.161 9.325 30.964 1.00 54.69 94 GLN A O 1
ATOM 772 N N . ILE A 1 95 ? -19.122 9.396 30.043 1.00 56.03 95 ILE A N 1
ATOM 773 C CA . ILE A 1 95 ? -18.418 9.633 31.319 1.00 56.03 95 ILE A CA 1
ATOM 774 C C . ILE A 1 95 ? -18.472 11.122 31.731 1.00 56.03 95 ILE A C 1
ATOM 776 O O . ILE A 1 95 ? -18.234 11.445 32.894 1.00 56.03 95 ILE A O 1
ATOM 780 N N . THR A 1 96 ? -18.880 12.041 30.843 1.00 50.56 96 THR A N 1
ATOM 781 C CA . THR A 1 96 ? -19.000 13.481 31.151 1.00 50.56 96 THR A CA 1
ATOM 782 C C . THR A 1 96 ? -20.400 13.890 31.648 1.00 50.56 96 THR A C 1
ATOM 784 O O . THR A 1 96 ? -20.946 14.911 31.260 1.00 50.56 96 THR A O 1
ATOM 787 N N . PHE A 1 97 ? -21.006 13.138 32.569 1.00 49.38 97 PHE A N 1
ATOM 788 C CA . PHE A 1 97 ? -22.156 13.641 33.341 1.00 49.38 97 PHE A CA 1
ATOM 789 C C . PHE A 1 97 ? -22.151 13.127 34.788 1.00 49.38 97 PHE A C 1
ATOM 791 O O . PHE A 1 97 ? -22.896 12.208 35.121 1.00 49.38 97 PHE A O 1
ATOM 798 N N . LYS A 1 98 ? -21.341 13.749 35.658 1.00 41.31 98 LYS A N 1
ATOM 799 C CA . LYS A 1 98 ? -21.785 14.512 36.848 1.00 41.31 98 LYS A CA 1
ATOM 800 C C . LYS A 1 98 ? -20.613 15.076 37.645 1.00 41.31 98 LYS A C 1
ATOM 802 O O . LYS A 1 98 ? -19.641 14.326 37.865 1.00 41.31 98 LYS A O 1
#

Organism: Streptococcus pneumoniae (strain Hungary19A-6) (NCBI:txid487214)

Radius of gyration: 17.77 Å; chains: 1; bounding box: 35×25×68 Å